Protein AF-A0A961NBF3-F1 (afdb_monomer_lite)

pLDDT: mean 84.6, std 14.71, range [42.81, 98.12]

Radius of gyration: 22.16 Å; chains: 1; bounding box: 48×27×68 Å

Sequence (91 aa):
MKQLSDLLGLPLPSRPASDPGLLDVANRAFDSMQNSIARQKLASYPPDQTIEIPRNACGMLDFDRAAEMIELGRKEARRCLERIARGPADA

Structure (mmCIF, N/CA/C/O backbone):
data_AF-A0A961NBF3-F1
#
_entry.id   AF-A0A961NBF3-F1
#
loop_
_atom_site.group_PDB
_atom_site.id
_atom_site.type_symbol
_atom_site.label_atom_id
_atom_site.label_alt_id
_atom_site.label_comp_id
_atom_site.label_asym_id
_atom_site.label_entity_id
_atom_site.label_seq_id
_atom_site.pdbx_PDB_ins_code
_atom_site.Cartn_x
_atom_site.Cartn_y
_atom_site.Cartn_z
_atom_site.occupancy
_atom_site.B_iso_or_equiv
_atom_site.auth_seq_id
_atom_site.auth_comp_id
_atom_site.auth_asym_id
_atom_site.auth_atom_id
_atom_site.pdbx_PDB_model_num
ATOM 1 N N . MET A 1 1 ? 21.051 -0.986 -35.672 1.00 52.28 1 MET A N 1
ATOM 2 C CA . MET A 1 1 ? 21.761 -1.641 -34.547 1.00 52.28 1 MET A CA 1
ATOM 3 C C . MET A 1 1 ? 21.955 -3.152 -34.796 1.00 52.28 1 MET A C 1
ATOM 5 O O . MET A 1 1 ? 21.681 -3.949 -33.916 1.00 52.28 1 MET A O 1
ATOM 9 N N . LYS A 1 2 ? 22.387 -3.567 -35.999 1.00 53.47 2 LYS A N 1
ATOM 10 C CA . LYS A 1 2 ? 22.722 -4.972 -36.349 1.00 53.47 2 LYS A CA 1
ATOM 11 C C . LYS A 1 2 ? 24.097 -5.110 -37.029 1.00 53.47 2 LYS A C 1
ATOM 13 O O . LYS A 1 2 ? 24.585 -6.208 -37.194 1.00 53.47 2 LYS A O 1
ATOM 18 N N . GLN A 1 3 ? 24.734 -3.997 -37.403 1.00 60.22 3 GLN A N 1
ATOM 19 C CA . GLN A 1 3 ? 25.983 -4.004 -38.178 1.00 60.22 3 GLN A CA 1
ATOM 20 C C . GLN A 1 3 ? 27.255 -4.148 -37.327 1.00 60.22 3 GLN A C 1
ATOM 22 O O . GLN A 1 3 ? 28.311 -4.422 -37.880 1.00 60.22 3 GLN A O 1
ATOM 27 N N . LEU A 1 4 ? 27.178 -3.966 -36.003 1.00 54.31 4 LEU A N 1
ATOM 28 C CA . LEU A 1 4 ? 28.358 -4.015 -35.128 1.00 54.31 4 LEU A CA 1
ATOM 29 C C . LEU A 1 4 ? 28.594 -5.408 -34.511 1.00 54.31 4 LEU A C 1
ATOM 31 O O . LEU A 1 4 ? 29.718 -5.716 -34.132 1.00 54.31 4 LEU A O 1
ATOM 35 N N . SER A 1 5 ? 27.562 -6.261 -34.445 1.00 53.94 5 SER A N 1
ATOM 36 C CA . SER A 1 5 ? 27.669 -7.651 -33.971 1.00 53.94 5 SER A CA 1
ATOM 37 C C . SER A 1 5 ? 28.402 -8.549 -34.966 1.00 53.94 5 SER A C 1
ATOM 39 O O . SER A 1 5 ? 29.221 -9.373 -34.569 1.00 53.94 5 SER A O 1
ATOM 41 N N . ASP A 1 6 ? 28.152 -8.344 -36.258 1.00 61.09 6 ASP A N 1
ATOM 42 C CA . ASP A 1 6 ? 28.679 -9.209 -37.318 1.00 61.09 6 ASP A CA 1
ATOM 43 C C . ASP A 1 6 ? 30.179 -8.967 -37.572 1.00 61.09 6 ASP A C 1
ATOM 45 O O . ASP A 1 6 ? 30.863 -9.826 -38.118 1.00 61.09 6 ASP A O 1
ATOM 49 N N . LEU A 1 7 ? 30.710 -7.817 -37.138 1.00 65.06 7 LEU A N 1
ATOM 50 C CA . LEU A 1 7 ? 32.091 -7.395 -37.392 1.00 65.06 7 LEU A CA 1
ATOM 51 C C . LEU A 1 7 ? 33.120 -8.002 -36.421 1.00 65.06 7 LEU A C 1
ATOM 53 O O . LEU A 1 7 ? 34.294 -8.094 -36.768 1.00 65.06 7 LEU A O 1
ATOM 57 N N . LEU A 1 8 ? 32.715 -8.393 -35.207 1.00 64.19 8 LEU A N 1
ATOM 58 C CA . LEU A 1 8 ? 33.653 -8.776 -34.141 1.00 64.19 8 LEU A CA 1
ATOM 59 C C . LEU A 1 8 ? 33.483 -10.206 -33.620 1.00 64.19 8 LEU A C 1
ATOM 61 O O . LEU A 1 8 ? 34.330 -10.643 -32.850 1.00 64.19 8 LEU A O 1
ATOM 65 N N . GLY A 1 9 ? 32.436 -10.941 -34.021 1.00 62.25 9 GLY A N 1
ATOM 66 C CA . GLY A 1 9 ? 32.275 -12.377 -33.726 1.00 62.25 9 GLY A CA 1
ATOM 67 C C . GLY A 1 9 ? 32.284 -12.766 -32.238 1.00 62.25 9 GLY A C 1
ATOM 68 O O . GLY A 1 9 ? 32.317 -13.950 -31.912 1.00 62.25 9 GLY A O 1
ATOM 69 N N . LEU A 1 10 ? 32.267 -11.791 -31.331 1.00 72.25 10 LEU A N 1
ATOM 70 C CA . LEU A 1 10 ? 32.346 -11.995 -29.893 1.00 72.25 10 LEU A CA 1
ATOM 71 C C . LEU A 1 10 ? 30.929 -11.942 -29.309 1.00 72.25 10 LEU A C 1
ATOM 73 O O . LEU A 1 10 ? 30.193 -10.993 -29.602 1.00 72.25 10 LEU A O 1
ATOM 77 N N . PRO A 1 11 ? 30.526 -12.927 -28.484 1.00 61.41 11 PRO A N 1
ATOM 78 C CA . PRO A 1 11 ? 29.258 -12.857 -27.777 1.00 61.41 11 PRO A CA 1
ATOM 79 C C . PRO A 1 11 ? 29.248 -11.582 -26.933 1.00 61.41 11 PRO A C 1
ATOM 81 O O . PRO A 1 11 ? 30.182 -11.323 -26.172 1.00 61.41 11 PRO A O 1
ATOM 84 N N . LEU A 1 12 ? 28.201 -10.766 -27.086 1.00 64.56 12 LEU A N 1
ATOM 85 C CA . LEU A 1 12 ? 27.993 -9.630 -26.195 1.00 64.56 12 LEU A CA 1
ATOM 86 C C . LEU A 1 12 ? 27.985 -10.173 -24.762 1.00 64.56 12 LEU A C 1
ATOM 88 O O . LEU A 1 12 ? 27.294 -11.168 -24.521 1.00 64.56 12 LEU A O 1
ATOM 92 N N . PRO A 1 13 ? 28.738 -9.572 -23.825 1.00 61.72 13 PRO A N 1
ATOM 93 C CA . PRO A 1 13 ? 28.737 -10.026 -22.447 1.00 61.72 13 PRO A CA 1
ATOM 94 C C . PRO A 1 13 ? 27.295 -10.006 -21.941 1.00 61.72 13 PRO A C 1
ATOM 96 O O . PRO A 1 13 ? 26.675 -8.950 -21.805 1.00 61.72 13 PRO A O 1
ATOM 99 N N . SER A 1 14 ? 26.735 -11.192 -21.715 1.00 64.12 14 SER A N 1
ATOM 100 C CA . SER A 1 14 ? 25.433 -11.355 -21.091 1.00 64.12 14 SER A CA 1
ATOM 101 C C . SER A 1 14 ? 25.564 -10.828 -19.672 1.00 64.12 14 SER A C 1
ATOM 103 O O . SER A 1 14 ? 26.300 -11.395 -18.862 1.00 64.12 14 SER A O 1
ATOM 105 N N . ARG A 1 15 ? 24.906 -9.698 -19.398 1.00 60.56 15 ARG A N 1
ATOM 106 C CA . ARG A 1 15 ? 24.897 -9.088 -18.070 1.00 60.56 15 ARG A CA 1
ATOM 107 C C . ARG A 1 15 ? 24.450 -10.164 -17.068 1.00 60.56 15 ARG A C 1
ATOM 109 O O . ARG A 1 15 ? 23.425 -10.801 -17.325 1.00 60.56 15 ARG A O 1
ATOM 116 N N . PRO A 1 16 ? 25.212 -10.436 -15.992 1.00 62.56 16 PRO A N 1
ATOM 117 C CA . PRO A 1 16 ? 24.825 -11.461 -15.033 1.00 62.56 16 PRO A CA 1
ATOM 118 C C . PRO A 1 16 ? 23.433 -11.120 -14.497 1.00 62.56 16 PRO A C 1
ATOM 120 O O . PRO A 1 16 ? 23.169 -9.967 -14.161 1.00 62.56 16 PRO A O 1
ATOM 123 N N . ALA A 1 17 ? 22.540 -12.112 -14.429 1.00 61.91 17 ALA A N 1
ATOM 124 C CA . ALA A 1 17 ? 21.138 -11.923 -14.034 1.00 61.91 17 ALA A CA 1
ATOM 125 C C . ALA A 1 17 ? 20.964 -11.272 -12.644 1.00 61.91 17 ALA A C 1
ATOM 127 O O . ALA A 1 17 ? 19.880 -10.814 -12.301 1.00 61.91 17 ALA A O 1
ATOM 128 N N . SER A 1 18 ? 22.034 -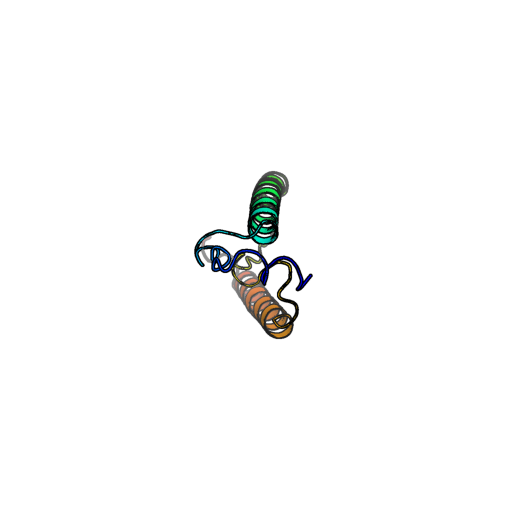11.237 -11.848 1.00 65.25 18 SER A N 1
ATOM 129 C CA . SER A 1 18 ? 22.102 -10.672 -10.505 1.00 65.25 18 SER A CA 1
ATOM 130 C C . SER A 1 18 ? 22.478 -9.189 -10.444 1.00 65.25 18 SER A C 1
ATOM 132 O O . SER A 1 18 ? 22.511 -8.652 -9.341 1.00 65.25 18 SER A O 1
ATOM 134 N N . ASP A 1 19 ? 22.811 -8.535 -11.562 1.00 76.69 19 ASP A N 1
ATOM 135 C CA . ASP A 1 19 ? 23.216 -7.125 -11.560 1.00 76.69 19 ASP A CA 1
ATOM 136 C C . ASP A 1 19 ? 22.014 -6.200 -11.832 1.00 76.69 19 ASP A C 1
ATOM 138 O O . ASP A 1 19 ? 21.464 -6.226 -12.941 1.00 76.69 19 ASP A O 1
ATOM 142 N N . PRO A 1 20 ? 21.580 -5.387 -10.848 1.00 77.44 20 PRO A N 1
ATOM 143 C CA . PRO A 1 20 ? 20.454 -4.478 -11.008 1.00 77.44 20 PRO A CA 1
ATOM 144 C C . PRO A 1 20 ? 20.645 -3.543 -12.204 1.00 77.44 20 PRO A C 1
ATOM 146 O O . PRO A 1 20 ? 21.656 -2.847 -12.338 1.00 77.44 20 PRO A O 1
ATOM 149 N N . GLY A 1 21 ? 19.640 -3.479 -13.078 1.00 87.12 21 GLY A N 1
ATOM 150 C CA . GLY A 1 21 ? 19.594 -2.452 -14.114 1.00 87.12 21 GLY A CA 1
ATOM 151 C C . GLY A 1 21 ? 19.512 -1.051 -13.497 1.00 87.12 21 GLY A C 1
ATOM 152 O O . GLY A 1 21 ? 19.058 -0.884 -12.368 1.00 87.12 21 GLY A O 1
ATOM 153 N N . LEU A 1 22 ? 19.891 -0.017 -14.256 1.00 88.06 22 LEU A N 1
ATOM 154 C CA . LEU A 1 22 ? 19.836 1.378 -13.791 1.00 88.06 22 LEU A CA 1
ATOM 155 C C . LEU A 1 22 ? 18.451 1.762 -13.236 1.00 88.06 22 LEU A C 1
A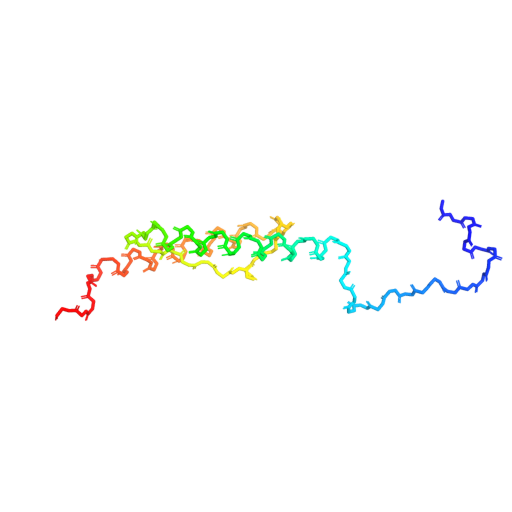TOM 157 O O . LEU A 1 22 ? 18.362 2.454 -12.227 1.00 88.06 22 LEU A O 1
ATOM 161 N N . LEU A 1 23 ? 17.381 1.278 -13.875 1.00 86.56 23 LEU A N 1
ATOM 162 C CA . LEU A 1 23 ? 16.007 1.519 -13.438 1.00 86.56 23 LEU A CA 1
ATOM 163 C C . LEU A 1 23 ? 15.687 0.845 -12.095 1.00 86.56 23 LEU A C 1
ATOM 165 O O . LEU A 1 23 ? 15.016 1.445 -11.265 1.00 86.56 23 LEU A O 1
ATOM 169 N N . ASP A 1 24 ? 16.195 -0.365 -11.855 1.00 86.12 24 ASP A N 1
ATOM 170 C CA . ASP A 1 24 ? 16.006 -1.069 -10.580 1.00 86.12 24 ASP A CA 1
ATOM 171 C C . ASP A 1 24 ? 16.741 -0.339 -9.447 1.00 86.12 24 ASP A C 1
ATOM 173 O O . ASP A 1 24 ? 16.168 -0.072 -8.392 1.00 86.12 24 ASP A O 1
ATOM 177 N N . VAL A 1 25 ? 17.979 0.103 -9.696 1.00 90.62 25 VAL A N 1
ATOM 178 C CA . VAL A 1 25 ? 18.728 0.935 -8.738 1.00 90.62 25 VAL A CA 1
ATOM 179 C C . VAL A 1 25 ? 17.975 2.229 -8.425 1.00 90.62 25 VAL A C 1
ATOM 181 O O . VAL A 1 25 ? 17.837 2.587 -7.255 1.00 90.62 25 VAL A O 1
ATOM 184 N N . ALA A 1 26 ? 17.462 2.915 -9.450 1.00 90.75 26 ALA A N 1
ATOM 185 C CA . ALA A 1 26 ? 16.688 4.138 -9.272 1.00 90.75 26 ALA A CA 1
ATOM 186 C C . ALA A 1 26 ? 15.414 3.891 -8.448 1.00 90.75 26 ALA A C 1
ATOM 188 O O . ALA A 1 26 ? 15.182 4.603 -7.474 1.00 90.75 26 ALA A O 1
ATOM 189 N N . ASN A 1 27 ? 14.635 2.855 -8.775 1.00 88.19 27 ASN A N 1
ATOM 190 C CA . ASN A 1 27 ? 13.416 2.501 -8.042 1.00 88.19 27 ASN A CA 1
ATOM 191 C C . ASN A 1 27 ? 13.710 2.214 -6.563 1.00 88.19 27 ASN A C 1
ATOM 193 O O . ASN A 1 27 ? 13.080 2.798 -5.687 1.00 88.19 27 ASN A O 1
ATOM 197 N N . ARG A 1 28 ? 14.743 1.416 -6.264 1.00 88.31 28 ARG A N 1
ATOM 198 C CA . ARG A 1 28 ? 15.149 1.128 -4.877 1.00 88.31 28 ARG A CA 1
ATOM 199 C C . ARG A 1 28 ? 15.599 2.379 -4.121 1.00 88.31 28 ARG A C 1
ATOM 201 O O . ARG A 1 28 ? 15.331 2.512 -2.925 1.00 88.31 28 ARG A O 1
ATOM 208 N N . ALA A 1 29 ? 16.288 3.299 -4.797 1.00 92.25 29 ALA A N 1
ATOM 209 C CA . ALA A 1 29 ? 16.678 4.575 -4.205 1.00 92.25 29 ALA A CA 1
ATOM 210 C C . ALA A 1 29 ? 15.448 5.436 -3.871 1.00 92.25 29 ALA A C 1
ATOM 212 O O . ALA A 1 29 ? 15.370 5.980 -2.765 1.00 92.25 29 ALA A O 1
ATOM 213 N N . PHE A 1 30 ? 14.468 5.510 -4.779 1.00 90.50 30 PHE A N 1
ATOM 214 C CA . PHE A 1 30 ? 13.197 6.197 -4.538 1.00 90.50 30 PHE A CA 1
ATOM 215 C C . PHE A 1 30 ? 12.418 5.572 -3.375 1.00 90.50 30 PHE A C 1
ATOM 217 O O . PHE A 1 30 ? 12.007 6.304 -2.472 1.00 90.50 30 PHE A O 1
ATOM 224 N N . ASP A 1 31 ? 12.300 4.245 -3.322 1.00 89.38 31 ASP A N 1
ATOM 225 C CA . ASP A 1 31 ? 11.629 3.534 -2.227 1.00 89.38 31 ASP A CA 1
ATOM 226 C C . ASP A 1 31 ? 12.283 3.830 -0.869 1.00 89.38 31 ASP A C 1
ATOM 228 O O . ASP A 1 31 ? 11.606 4.084 0.132 1.00 89.38 31 ASP A O 1
ATOM 232 N N . SER A 1 32 ? 13.619 3.840 -0.822 1.00 91.81 32 SER A N 1
ATOM 233 C CA . SER A 1 32 ? 14.384 4.145 0.392 1.00 91.81 32 SER A CA 1
ATOM 234 C C . SER A 1 32 ? 14.160 5.584 0.872 1.00 91.81 32 SE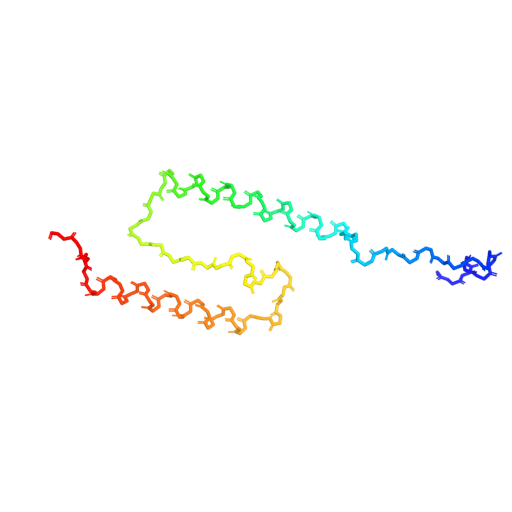R A C 1
ATOM 236 O O . SER A 1 32 ? 13.933 5.828 2.066 1.00 91.81 32 SER A O 1
ATOM 238 N N . MET A 1 33 ? 14.166 6.539 -0.063 1.00 95.50 33 MET A N 1
ATOM 239 C CA . MET A 1 33 ? 13.894 7.947 0.219 1.00 95.50 33 MET A CA 1
ATOM 240 C C . MET A 1 33 ? 12.476 8.133 0.767 1.00 95.50 33 MET A C 1
ATOM 242 O O . MET A 1 33 ? 12.302 8.714 1.841 1.00 95.50 33 MET A O 1
ATOM 246 N N . GLN A 1 34 ? 11.469 7.592 0.073 1.00 92.81 34 GLN A N 1
ATOM 247 C CA . GLN A 1 34 ? 10.069 7.697 0.484 1.00 92.81 34 GLN A CA 1
ATOM 248 C C . GLN A 1 34 ? 9.830 7.057 1.853 1.00 92.81 34 GLN A C 1
ATOM 250 O O . GLN A 1 34 ? 9.116 7.622 2.677 1.00 92.81 34 GLN A O 1
ATOM 255 N N . ASN A 1 35 ? 10.479 5.930 2.147 1.00 91.75 35 ASN A N 1
ATOM 256 C CA . ASN A 1 35 ? 10.382 5.266 3.444 1.00 91.75 35 ASN A CA 1
ATOM 257 C C . ASN A 1 35 ? 10.927 6.133 4.592 1.00 91.75 35 ASN A C 1
ATOM 259 O O . ASN A 1 35 ? 10.323 6.216 5.662 1.00 91.75 35 ASN A O 1
ATOM 263 N N . SER A 1 36 ? 12.057 6.805 4.374 1.00 95.31 36 SER A N 1
ATOM 264 C CA . SER A 1 36 ? 12.624 7.720 5.369 1.00 95.31 36 SER A CA 1
ATOM 265 C C . SER A 1 36 ? 11.725 8.935 5.603 1.00 95.31 36 SER A C 1
ATOM 267 O O . SER A 1 36 ? 11.461 9.276 6.755 1.00 95.31 36 SER A O 1
ATOM 269 N N . ILE A 1 37 ? 11.171 9.522 4.535 1.00 95.94 37 ILE A N 1
ATOM 270 C CA . ILE A 1 37 ? 10.209 10.630 4.630 1.00 95.94 37 ILE A CA 1
ATOM 271 C C . ILE A 1 37 ? 8.939 10.189 5.364 1.00 95.94 37 ILE A C 1
ATOM 273 O O . ILE A 1 37 ? 8.485 10.890 6.265 1.00 95.94 37 ILE A O 1
ATOM 277 N N . ALA A 1 38 ? 8.382 9.025 5.019 1.00 93.62 38 ALA A N 1
ATOM 278 C CA . ALA A 1 38 ? 7.175 8.496 5.645 1.00 93.62 38 ALA A CA 1
ATOM 279 C C . ALA A 1 38 ? 7.374 8.283 7.151 1.00 93.62 38 ALA A C 1
ATOM 281 O O . ALA A 1 38 ? 6.557 8.747 7.943 1.00 93.62 38 ALA A O 1
ATOM 282 N N . ARG A 1 39 ? 8.494 7.671 7.564 1.00 93.88 39 ARG A N 1
ATOM 283 C CA . ARG A 1 39 ? 8.837 7.522 8.989 1.00 93.88 39 ARG A CA 1
ATOM 284 C C . ARG A 1 39 ? 8.943 8.864 9.701 1.00 93.88 39 ARG A C 1
ATOM 286 O O . ARG A 1 39 ? 8.388 9.021 10.784 1.00 93.88 39 ARG A O 1
ATOM 293 N N . GLN A 1 40 ? 9.627 9.832 9.095 1.00 97.19 40 GLN A N 1
ATOM 294 C CA . GLN A 1 40 ? 9.779 11.156 9.692 1.00 97.19 40 GLN A CA 1
ATOM 295 C C . GLN A 1 40 ? 8.430 11.874 9.821 1.00 97.19 40 GLN A C 1
ATOM 297 O O . GLN A 1 40 ? 8.153 12.478 10.853 1.00 97.19 40 GLN A O 1
ATOM 302 N N . LYS A 1 41 ? 7.557 11.754 8.814 1.00 95.44 41 LYS A N 1
ATOM 303 C CA . LYS A 1 41 ? 6.201 12.310 8.853 1.00 95.44 41 LYS A CA 1
ATOM 304 C C . LYS A 1 41 ? 5.336 11.651 9.919 1.00 95.44 41 LYS A C 1
ATOM 306 O O . LYS A 1 41 ? 4.706 12.382 10.666 1.00 95.44 41 LYS A O 1
ATOM 311 N N . LEU A 1 42 ? 5.344 10.325 10.036 1.00 94.56 42 LEU A N 1
ATOM 312 C CA . LEU A 1 42 ? 4.581 9.612 11.068 1.00 94.56 42 LEU A CA 1
ATOM 313 C C . LEU A 1 42 ? 5.057 9.955 12.485 1.00 94.56 42 LEU A C 1
ATOM 315 O O . LEU A 1 42 ? 4.242 10.050 13.394 1.00 94.56 42 LEU A O 1
ATOM 319 N N . ALA A 1 43 ? 6.359 10.191 12.672 1.00 95.44 43 ALA A N 1
ATOM 320 C CA . ALA A 1 43 ? 6.896 10.632 13.958 1.00 95.44 43 ALA A CA 1
ATOM 321 C C . ALA A 1 43 ? 6.477 12.071 14.310 1.00 95.44 43 ALA A C 1
ATOM 323 O O . ALA A 1 43 ? 6.200 12.365 15.469 1.00 95.44 43 ALA A O 1
ATOM 324 N N . SER A 1 44 ? 6.434 12.976 13.326 1.00 97.50 44 SER A N 1
ATOM 325 C CA . SER A 1 44 ? 5.995 14.366 13.536 1.00 97.50 44 SER A CA 1
ATOM 326 C C . SER A 1 44 ? 4.474 14.528 13.600 1.00 97.50 44 SER A C 1
ATOM 328 O O . SER A 1 44 ? 3.989 15.475 14.211 1.00 97.50 44 SER A O 1
ATOM 330 N N . TYR A 1 45 ? 3.732 13.631 12.955 1.00 95.00 45 TYR A N 1
ATOM 331 C CA . TYR A 1 45 ? 2.279 13.661 12.823 1.00 95.00 45 TYR A CA 1
ATOM 332 C C . TYR A 1 45 ? 1.730 12.250 13.081 1.00 95.00 45 TYR A C 1
ATOM 334 O O . TYR A 1 45 ? 1.446 11.521 12.124 1.00 95.00 45 TYR A O 1
ATOM 342 N N . PRO A 1 46 ? 1.630 11.834 14.358 1.00 93.06 46 PRO A N 1
ATOM 343 C CA . PRO A 1 46 ? 1.130 10.511 14.697 1.00 93.06 46 PRO A CA 1
ATOM 344 C C . PRO A 1 46 ? -0.354 10.406 14.308 1.00 93.06 46 PRO A C 1
ATOM 346 O O . PRO A 1 46 ? -1.151 11.241 14.740 1.00 93.06 46 PRO A O 1
ATOM 349 N N . PRO A 1 47 ? -0.744 9.421 13.483 1.00 92.69 47 PRO A N 1
ATOM 350 C CA . PRO A 1 47 ? -2.143 9.212 13.139 1.00 92.69 47 PRO A CA 1
ATOM 351 C C . PRO A 1 47 ? -2.892 8.538 14.293 1.00 92.69 47 PRO A C 1
ATOM 353 O O . PRO A 1 47 ? -2.309 7.753 15.041 1.00 92.69 47 PRO A O 1
ATOM 356 N N . ASP A 1 48 ? -4.206 8.751 14.376 1.00 93.12 48 ASP A N 1
ATOM 357 C CA . ASP A 1 48 ? -5.055 8.002 15.314 1.00 93.12 48 ASP A CA 1
ATOM 358 C C . ASP A 1 48 ? -5.043 6.503 14.997 1.00 93.12 48 ASP A C 1
ATOM 360 O O . ASP A 1 48 ? -5.106 5.653 15.884 1.00 93.12 48 ASP A O 1
ATOM 364 N N . GLN A 1 49 ? -5.001 6.174 13.703 1.00 92.25 49 GLN A N 1
ATOM 365 C CA . GLN A 1 49 ? -5.052 4.813 13.189 1.00 92.25 49 GLN A CA 1
ATOM 366 C C . GLN A 1 49 ? -4.143 4.677 11.967 1.00 92.25 49 GLN A C 1
ATOM 368 O O . GLN A 1 49 ? -4.205 5.488 11.044 1.00 92.25 49 GLN A O 1
ATOM 373 N N . THR A 1 50 ? -3.348 3.608 11.931 1.00 93.38 50 THR A N 1
ATOM 374 C CA . THR A 1 50 ? -2.451 3.296 10.810 1.00 93.38 50 THR A CA 1
ATOM 375 C C . THR A 1 50 ? -2.935 2.046 10.084 1.00 93.38 50 THR A C 1
ATOM 377 O O . THR A 1 50 ? -3.240 1.031 10.713 1.00 93.38 50 THR A O 1
ATOM 380 N N . ILE A 1 51 ? -2.988 2.116 8.753 1.00 95.12 51 ILE A N 1
ATOM 381 C CA . ILE A 1 51 ? -3.167 0.955 7.877 1.00 95.12 51 ILE A CA 1
ATOM 382 C C . ILE A 1 51 ? -1.812 0.684 7.228 1.00 95.12 51 ILE A C 1
ATOM 384 O O . ILE A 1 51 ? -1.344 1.474 6.409 1.00 95.12 51 ILE A O 1
ATOM 388 N N . GLU A 1 52 ? -1.167 -0.411 7.618 1.00 92.50 52 GLU A N 1
ATOM 389 C CA . GLU A 1 52 ? 0.146 -0.778 7.092 1.00 92.50 52 GLU A CA 1
ATOM 390 C C . GLU A 1 52 ? 0.008 -1.672 5.860 1.00 92.50 52 GLU A C 1
ATOM 392 O O . GLU A 1 52 ? -0.592 -2.743 5.915 1.00 92.50 52 GLU A O 1
ATOM 397 N N . ILE A 1 53 ? 0.599 -1.239 4.745 1.00 93.38 53 ILE A N 1
ATOM 398 C CA . ILE A 1 53 ? 0.694 -2.028 3.516 1.00 93.38 53 ILE A CA 1
ATOM 399 C C . ILE A 1 53 ? 2.159 -2.451 3.325 1.00 93.38 53 ILE A C 1
ATOM 401 O O . ILE A 1 53 ? 3.045 -1.589 3.368 1.00 93.38 53 ILE A O 1
ATOM 405 N N . PRO A 1 54 ? 2.453 -3.750 3.111 1.00 90.56 54 PRO A N 1
ATOM 406 C CA . PRO A 1 54 ? 3.813 -4.207 2.850 1.00 90.56 54 PRO A CA 1
ATOM 407 C C . PRO A 1 54 ? 4.407 -3.519 1.617 1.00 90.56 54 PRO A C 1
ATOM 409 O O . PRO A 1 54 ? 3.818 -3.539 0.541 1.00 90.56 54 PRO A O 1
ATOM 412 N N . ARG A 1 55 ? 5.606 -2.940 1.741 1.00 85.56 55 ARG A N 1
ATOM 413 C CA . ARG A 1 55 ? 6.267 -2.249 0.614 1.00 85.56 55 ARG A CA 1
ATOM 414 C C . ARG A 1 55 ? 6.651 -3.169 -0.539 1.00 85.56 55 ARG A C 1
ATOM 416 O O . ARG A 1 55 ? 6.749 -2.718 -1.666 1.00 85.56 55 ARG A O 1
ATOM 423 N N . ASN A 1 56 ? 6.873 -4.448 -0.262 1.00 88.81 56 ASN A N 1
ATOM 424 C CA . ASN A 1 56 ? 7.148 -5.453 -1.284 1.00 88.81 56 ASN A CA 1
ATOM 425 C C . ASN A 1 56 ? 5.864 -6.031 -1.907 1.00 88.81 56 ASN A C 1
ATOM 427 O O . ASN A 1 56 ? 5.945 -7.031 -2.617 1.00 88.81 56 ASN A O 1
ATOM 431 N N . ALA A 1 57 ? 4.689 -5.449 -1.627 1.00 91.69 57 ALA A N 1
ATOM 432 C CA . ALA A 1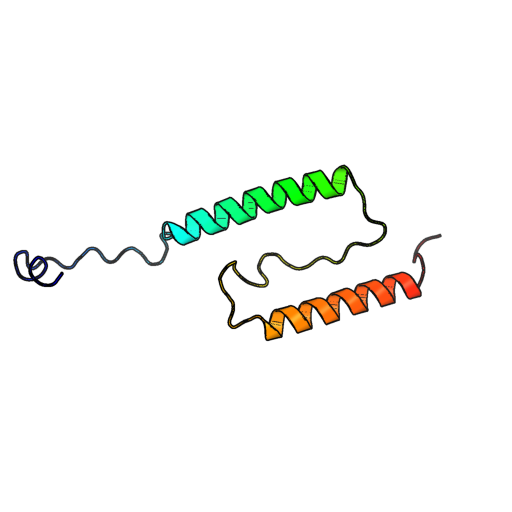 57 ? 3.430 -5.913 -2.194 1.00 91.69 57 ALA A CA 1
ATOM 433 C C . ALA A 1 57 ? 3.376 -5.707 -3.713 1.00 91.69 57 ALA A C 1
ATOM 435 O O . ALA A 1 57 ? 2.904 -6.608 -4.400 1.00 91.69 57 ALA A O 1
ATOM 436 N N . CYS A 1 58 ? 3.901 -4.593 -4.235 1.00 91.56 58 CYS A N 1
ATOM 437 C CA . CYS A 1 58 ? 4.070 -4.317 -5.665 1.00 91.56 58 CYS A CA 1
ATOM 438 C C . CYS A 1 58 ? 5.212 -3.312 -5.901 1.00 91.56 58 CYS A C 1
ATOM 440 O O . CYS A 1 58 ? 5.491 -2.478 -5.039 1.00 91.56 58 CYS A O 1
ATOM 442 N N . GLY A 1 59 ? 5.861 -3.377 -7.064 1.00 87.69 59 GLY A N 1
ATOM 443 C CA . GLY A 1 59 ? 6.825 -2.377 -7.515 1.00 87.69 59 GLY A CA 1
ATOM 444 C C . GLY A 1 59 ? 6.160 -1.127 -8.100 1.00 87.69 59 GLY A C 1
ATOM 445 O O . GLY A 1 59 ? 4.967 -1.115 -8.400 1.00 87.69 59 GLY A O 1
ATOM 446 N N . MET A 1 60 ? 6.953 -0.072 -8.319 1.00 85.31 60 MET A N 1
ATOM 447 C CA . MET A 1 60 ? 6.477 1.217 -8.851 1.00 85.31 60 MET A CA 1
ATOM 448 C C . MET A 1 60 ? 5.753 1.101 -10.207 1.00 85.31 60 MET A C 1
ATOM 450 O O . MET A 1 60 ? 4.906 1.933 -10.520 1.00 85.31 60 MET A O 1
ATOM 454 N N . LEU A 1 61 ? 6.100 0.097 -11.020 1.00 88.25 61 LEU A N 1
ATOM 455 C CA . LEU A 1 61 ? 5.613 -0.068 -12.395 1.00 88.25 61 LEU A CA 1
ATOM 456 C C . LEU A 1 61 ? 4.742 -1.325 -12.598 1.00 88.25 61 LEU A C 1
ATOM 458 O O . LEU A 1 61 ? 4.420 -1.655 -13.738 1.00 88.25 61 LEU A O 1
ATOM 462 N N . ASP A 1 62 ? 4.331 -2.000 -11.521 1.00 91.06 62 ASP A N 1
ATOM 463 C CA . ASP A 1 62 ? 3.540 -3.244 -11.568 1.00 91.06 62 ASP A CA 1
ATOM 464 C C . ASP A 1 62 ? 2.034 -2.952 -11.749 1.00 91.06 62 ASP A C 1
ATOM 466 O O . ASP A 1 62 ? 1.196 -3.271 -10.900 1.00 91.06 62 ASP A O 1
ATOM 470 N N . PHE A 1 63 ? 1.667 -2.279 -12.843 1.00 93.38 63 PHE A N 1
ATOM 471 C CA . PHE A 1 63 ? 0.284 -1.841 -13.090 1.00 93.38 63 PHE A CA 1
ATOM 472 C C . PHE A 1 63 ? -0.701 -2.999 -13.298 1.00 93.38 63 PHE A C 1
ATOM 474 O O . PHE A 1 63 ? -1.892 -2.864 -13.017 1.00 93.38 63 PHE A O 1
ATOM 481 N N . ASP A 1 64 ? -0.215 -4.144 -13.765 1.00 96.06 64 ASP A N 1
ATOM 482 C CA . ASP A 1 64 ? -0.985 -5.374 -13.939 1.00 96.06 64 ASP A CA 1
ATOM 483 C C . ASP A 1 64 ? -1.513 -5.933 -12.606 1.00 96.06 64 ASP A C 1
ATOM 485 O O . ASP A 1 64 ? -2.569 -6.567 -12.573 1.00 96.06 64 ASP A O 1
ATOM 489 N N . ARG A 1 65 ? -0.854 -5.608 -11.487 1.00 95.44 65 ARG A N 1
ATOM 490 C CA . ARG A 1 65 ? -1.216 -6.072 -10.138 1.00 95.44 65 ARG A CA 1
ATOM 491 C C . ARG A 1 65 ? -2.200 -5.156 -9.413 1.00 95.44 65 ARG A C 1
ATOM 493 O O . ARG A 1 65 ? -2.496 -5.360 -8.234 1.00 95.44 65 ARG A O 1
ATOM 500 N N . ALA A 1 66 ? -2.759 -4.157 -10.099 1.00 96.19 66 ALA A N 1
ATOM 501 C CA . ALA A 1 66 ? -3.678 -3.189 -9.499 1.00 96.19 66 ALA A CA 1
ATOM 502 C C . ALA A 1 66 ? -4.877 -3.854 -8.797 1.00 96.19 66 ALA A C 1
ATOM 504 O O . ALA A 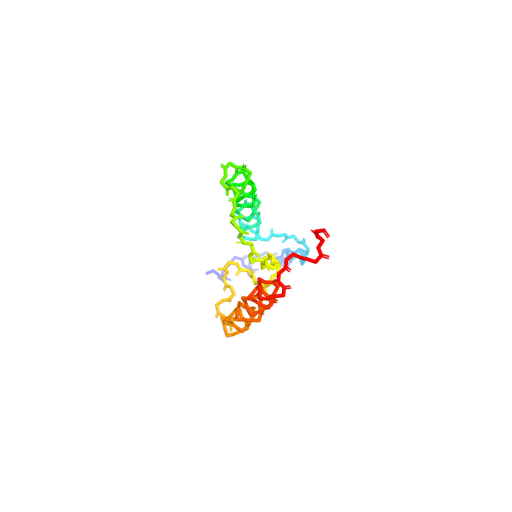1 66 ? -5.251 -3.448 -7.697 1.00 96.19 66 ALA A O 1
ATOM 505 N N . ALA A 1 67 ? -5.454 -4.904 -9.393 1.00 97.75 67 ALA A N 1
ATOM 506 C CA . ALA A 1 67 ? -6.577 -5.629 -8.797 1.00 97.75 67 ALA A CA 1
ATOM 507 C C . ALA A 1 67 ? -6.205 -6.279 -7.449 1.00 97.75 67 ALA A C 1
ATOM 509 O O . ALA A 1 67 ? -6.966 -6.173 -6.486 1.00 97.75 67 ALA A O 1
ATOM 510 N N . GLU A 1 68 ? -5.016 -6.885 -7.355 1.00 97.38 68 GLU A N 1
ATOM 511 C CA . GLU A 1 68 ? -4.496 -7.461 -6.109 1.00 97.38 68 GLU A CA 1
ATOM 512 C C . GLU A 1 68 ? -4.298 -6.384 -5.036 1.00 97.38 68 GLU A C 1
ATOM 514 O O . GLU A 1 68 ? -4.654 -6.588 -3.876 1.00 97.38 68 GLU A O 1
ATOM 519 N N . MET A 1 69 ? -3.760 -5.221 -5.418 1.00 97.19 69 MET A N 1
ATOM 520 C CA . MET A 1 69 ? -3.495 -4.115 -4.489 1.00 97.19 69 MET A CA 1
ATOM 521 C C . MET A 1 69 ? -4.769 -3.462 -3.964 1.00 97.19 69 MET A C 1
ATOM 523 O O . MET A 1 69 ? -4.837 -3.107 -2.786 1.00 97.19 69 MET A O 1
ATOM 527 N N . ILE A 1 70 ? -5.810 -3.370 -4.792 1.00 97.12 70 ILE A N 1
ATOM 528 C CA . ILE A 1 70 ? -7.129 -2.905 -4.354 1.00 97.12 70 ILE A CA 1
ATOM 529 C C . ILE A 1 70 ? -7.705 -3.857 -3.301 1.00 97.12 70 ILE A C 1
ATOM 531 O O . ILE A 1 70 ? -8.211 -3.404 -2.271 1.00 97.12 70 ILE A O 1
ATOM 535 N N . GLU A 1 71 ? -7.623 -5.168 -3.531 1.00 98.12 71 GLU A N 1
ATOM 536 C CA . GLU A 1 71 ? -8.154 -6.144 -2.578 1.00 98.12 71 GLU A CA 1
ATOM 537 C C . GLU A 1 71 ? -7.339 -6.183 -1.280 1.00 98.12 71 GLU A C 1
ATOM 539 O O . GLU A 1 71 ? -7.913 -6.191 -0.188 1.00 98.12 71 GLU A O 1
ATOM 544 N N . LEU A 1 72 ? -6.008 -6.109 -1.376 1.00 97.56 72 LEU A N 1
ATOM 545 C CA . LEU A 1 72 ? -5.125 -5.977 -0.218 1.00 97.56 72 LEU A CA 1
ATOM 546 C C . LEU A 1 72 ? -5.495 -4.747 0.622 1.00 97.56 72 LEU A C 1
ATOM 548 O O . LEU A 1 72 ? -5.676 -4.860 1.835 1.00 97.56 72 LEU A O 1
ATOM 552 N N . GLY A 1 73 ? -5.686 -3.592 -0.021 1.00 97.12 73 GLY A N 1
ATOM 553 C CA . GLY A 1 73 ? -6.098 -2.365 0.656 1.00 97.12 73 GLY A CA 1
ATOM 554 C C . GLY A 1 73 ? -7.443 -2.512 1.371 1.00 97.12 73 GLY A C 1
ATOM 555 O O . GLY A 1 73 ? -7.566 -2.141 2.539 1.00 97.12 73 GLY A O 1
ATOM 556 N N . ARG A 1 74 ? -8.445 -3.119 0.718 1.00 98.00 74 ARG A N 1
ATOM 557 C CA . ARG A 1 74 ? -9.753 -3.391 1.343 1.00 98.00 74 ARG A CA 1
ATOM 558 C C . ARG A 1 74 ? -9.634 -4.298 2.560 1.00 98.00 74 ARG A C 1
ATOM 560 O O . ARG A 1 74 ? -10.293 -4.052 3.571 1.00 98.00 74 ARG A O 1
ATOM 567 N N . LYS A 1 75 ? -8.812 -5.340 2.467 1.00 97.81 75 LYS A N 1
ATOM 568 C CA . LYS A 1 75 ? -8.584 -6.293 3.551 1.00 97.81 75 LYS A CA 1
ATOM 569 C C . LYS A 1 75 ? -7.940 -5.628 4.768 1.00 97.81 75 LYS A C 1
ATOM 571 O O . LYS A 1 75 ? -8.452 -5.794 5.874 1.00 97.81 75 LYS A O 1
ATOM 576 N N . GLU A 1 76 ? -6.870 -4.858 4.581 1.00 97.56 76 GLU A N 1
ATOM 577 C CA . GLU A 1 76 ? -6.186 -4.191 5.699 1.00 97.56 76 GLU A CA 1
ATOM 578 C C . GLU A 1 76 ? -7.024 -3.052 6.297 1.00 97.56 76 GLU A C 1
ATOM 580 O O . GLU A 1 76 ? -7.073 -2.893 7.517 1.00 97.56 76 GLU A O 1
ATOM 585 N N . ALA A 1 77 ? -7.788 -2.327 5.474 1.00 97.00 77 ALA A N 1
ATOM 586 C CA . ALA A 1 77 ? -8.747 -1.342 5.968 1.00 97.00 77 ALA A CA 1
ATOM 587 C C . ALA A 1 77 ? -9.835 -1.989 6.839 1.00 97.00 77 ALA A C 1
ATOM 589 O O . ALA A 1 77 ? -10.126 -1.497 7.928 1.00 97.00 77 ALA A O 1
ATOM 590 N N . ARG A 1 78 ? -10.399 -3.126 6.406 1.00 97.06 78 ARG A N 1
ATOM 591 C CA . ARG A 1 78 ? -11.398 -3.871 7.187 1.00 97.06 78 ARG A CA 1
ATOM 592 C C . ARG A 1 78 ? -10.835 -4.328 8.531 1.00 97.06 78 ARG A C 1
ATOM 594 O O . ARG A 1 78 ? -11.469 -4.106 9.556 1.00 97.06 78 ARG A O 1
ATOM 601 N N . ARG A 1 79 ? -9.615 -4.871 8.541 1.00 95.88 79 ARG A N 1
ATOM 602 C CA . ARG A 1 79 ? -8.908 -5.261 9.774 1.00 95.88 79 ARG A CA 1
ATOM 603 C C . ARG A 1 79 ? -8.702 -4.083 10.722 1.00 95.88 79 ARG A C 1
ATOM 605 O O . ARG A 1 79 ? -8.883 -4.226 11.930 1.00 95.88 79 ARG A O 1
ATOM 612 N N . CYS A 1 80 ? -8.346 -2.919 10.183 1.00 95.56 80 CYS A N 1
ATOM 613 C CA . CYS A 1 80 ? -8.202 -1.698 10.967 1.00 95.56 80 CYS A CA 1
ATOM 614 C C . CYS A 1 80 ? -9.539 -1.283 11.603 1.00 95.56 80 CYS A C 1
ATOM 616 O O . CYS A 1 80 ? -9.594 -1.061 12.810 1.00 95.56 80 CYS A O 1
ATOM 618 N N . LEU A 1 81 ? -10.632 -1.284 10.832 1.00 95.12 81 LEU A N 1
ATOM 619 C CA . LEU A 1 81 ? -11.979 -0.993 11.338 1.00 95.12 81 L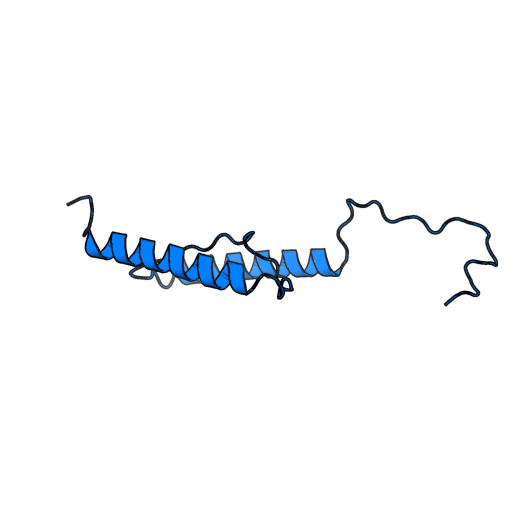EU A CA 1
ATOM 620 C C . LEU A 1 81 ? -12.427 -1.983 12.420 1.00 95.12 81 LEU A C 1
ATOM 622 O O . LEU A 1 81 ? -12.963 -1.569 13.442 1.00 95.12 81 LEU A O 1
ATOM 626 N N . GLU A 1 82 ? -12.163 -3.278 12.246 1.00 95.00 82 GLU A N 1
ATOM 627 C CA . GLU A 1 82 ? -12.458 -4.306 13.254 1.00 95.00 82 GLU A CA 1
ATOM 628 C C . GLU A 1 82 ? -11.651 -4.116 14.544 1.00 95.00 82 GLU A C 1
ATOM 630 O O . GLU A 1 82 ? -12.136 -4.425 15.632 1.00 95.00 82 GLU A O 1
ATOM 635 N N . ARG A 1 83 ? -10.408 -3.633 14.448 1.00 92.06 83 ARG A N 1
ATOM 636 C CA . ARG A 1 83 ? -9.595 -3.288 15.622 1.00 92.06 83 ARG A CA 1
ATOM 637 C C . ARG A 1 83 ? -10.162 -2.064 16.341 1.00 92.06 83 ARG A C 1
ATOM 639 O O . ARG A 1 83 ? -10.234 -2.076 17.561 1.00 92.06 83 ARG A O 1
ATOM 646 N N . ILE A 1 84 ? -10.604 -1.050 15.597 1.00 92.38 84 ILE A N 1
ATOM 647 C CA . ILE A 1 84 ? -11.256 0.141 16.160 1.00 92.38 84 ILE A CA 1
ATOM 648 C C . ILE A 1 84 ? -12.564 -0.249 16.863 1.00 92.38 84 ILE A C 1
ATOM 650 O O . ILE A 1 84 ? -12.800 0.160 17.995 1.00 92.38 84 ILE A O 1
ATOM 654 N N . ALA A 1 85 ? -13.389 -1.081 16.222 1.00 91.31 85 ALA A N 1
ATOM 655 C CA . ALA A 1 85 ? -14.683 -1.507 16.753 1.00 91.31 85 ALA A CA 1
ATOM 656 C C . ALA A 1 85 ? -14.570 -2.363 18.025 1.00 91.31 85 ALA A C 1
ATOM 658 O O . ALA A 1 85 ? -15.462 -2.319 18.868 1.00 91.31 85 ALA A O 1
ATOM 659 N N . ARG A 1 86 ? -13.483 -3.132 18.178 1.00 87.19 86 ARG A N 1
ATOM 660 C CA . ARG A 1 86 ? -13.222 -3.936 19.383 1.00 87.19 86 ARG A CA 1
ATOM 661 C C . ARG A 1 86 ? -12.825 -3.105 20.610 1.00 87.19 86 ARG A C 1
ATOM 663 O O . ARG A 1 86 ? -12.844 -3.646 21.709 1.00 87.19 86 ARG A O 1
ATOM 670 N N . GLY A 1 87 ? -12.519 -1.817 20.441 1.00 72.62 87 GLY A N 1
ATOM 671 C CA . GLY A 1 87 ? -11.976 -0.981 21.510 1.00 72.62 87 GLY A CA 1
ATOM 672 C C . GLY A 1 87 ? -10.530 -1.357 21.874 1.00 72.62 87 GLY A C 1
ATOM 673 O O . GLY A 1 87 ? -9.976 -2.313 21.323 1.00 72.62 87 GLY A O 1
ATOM 674 N N . PRO A 1 88 ? -9.876 -0.595 22.767 1.00 68.06 88 PRO A N 1
ATOM 675 C CA . PRO A 1 88 ? -8.541 -0.935 23.241 1.00 68.06 88 PRO A CA 1
ATOM 676 C C . PRO A 1 88 ? -8.597 -2.281 23.969 1.00 68.06 88 PRO A C 1
ATOM 678 O O . PRO A 1 88 ? -9.401 -2.453 24.880 1.00 68.06 88 PRO A O 1
ATOM 681 N N . ALA A 1 89 ? -7.751 -3.232 23.569 1.00 61.59 89 ALA A N 1
ATOM 682 C CA . ALA A 1 89 ? -7.645 -4.529 24.236 1.00 61.59 89 ALA A CA 1
ATOM 683 C C . ALA A 1 89 ? -6.981 -4.444 25.624 1.00 61.59 89 ALA A C 1
ATOM 685 O O . ALA A 1 89 ? -6.965 -5.446 26.325 1.00 61.59 89 ALA A O 1
ATOM 686 N N . ASP A 1 90 ? -6.498 -3.266 26.029 1.00 53.34 90 ASP A N 1
ATOM 687 C CA . ASP A 1 90 ? -5.819 -3.035 27.300 1.00 53.34 90 ASP A CA 1
ATOM 688 C C . ASP A 1 90 ? -6.261 -1.674 27.878 1.00 53.34 90 ASP A C 1
ATOM 690 O O . ASP A 1 90 ? -5.779 -0.616 27.462 1.00 53.34 90 ASP A O 1
ATOM 694 N N . ALA A 1 91 ? -7.211 -1.709 28.814 1.00 42.81 91 ALA A N 1
ATOM 695 C CA . ALA A 1 91 ? -7.429 -0.687 29.837 1.00 42.81 91 ALA A CA 1
ATOM 696 C C . ALA A 1 91 ? -7.359 -1.376 31.203 1.00 42.81 91 ALA A C 1
ATOM 698 O O . ALA A 1 91 ? -7.918 -2.494 31.309 1.00 42.81 91 ALA A O 1
#

Foldseek 3Di:
DPVPCVPPVDPDPDDPPPDDDPVRVVQVVVLVVVVVVVVVCCVVPPDPFDQDDDPVQDGPPPPVCVVVVVVSSVVSVVVRVVCVVVPDPPD

Secondary structure (DSSP, 8-state):
--TTTTTT-PPP----TTS--HHHHHHHHHHHHHHHHHHHHHHHS--SS-----GGG--TT-GGGHHHHHHHHHHHHHHHHHHHHT--S--